Protein AF-A0A395GHM7-F1 (afdb_monomer_lite)

Radius of gyration: 41.58 Å; chains: 1; bounding box: 81×64×116 Å

Secondary structure (DSSP, 8-state):
------------------------------HHHHHHHHHHHHHHHHHHHHHHHHHHHHHHHHHHHHHHHHHHHHHHHHHHHHHHHHS--------------PPPPPPB-SSSS--HHHHHHHHHHHHHHTTTTS-SHHHHHHHHHHHB-HHHHHTT--

Sequence (158 aa):
ANPSPPITEEVLDPGHQVPQSSLPQVEKQSPVQDVVIFNNLETERDNLLDEQDRQSQEITTLTQERDDIARERDAFAVHATRQALTTPRSATVPEPRRAMKIPDLPLFSDGKNISFEDWVLAMCQKLQANADQFATPAVRKAYITSRCEGDARRHLTP

Organism: NCBI:txid1448316

Structure (mmCIF, N/CA/C/O backbone):
data_AF-A0A395GHM7-F1
#
_entry.id   AF-A0A395GHM7-F1
#
loop_
_atom_site.group_PDB
_atom_site.id
_atom_site.type_symbol
_atom_site.label_atom_id
_atom_site.label_alt_id
_atom_site.label_comp_id
_atom_site.label_asym_id
_atom_site.label_entity_id
_atom_site.label_seq_id
_atom_site.pdbx_PDB_ins_code
_atom_site.Cartn_x
_atom_site.Cartn_y
_atom_site.Cartn_z
_atom_site.occupancy
_atom_site.B_iso_or_equiv
_atom_site.auth_seq_id
_atom_site.auth_comp_id
_atom_site.auth_asym_id
_atom_site.auth_atom_id
_atom_site.pdbx_PDB_model_num
ATOM 1 N N . ALA A 1 1 ? -19.119 49.674 89.445 1.00 36.19 1 ALA A N 1
ATOM 2 C CA . ALA A 1 1 ? -20.149 48.770 89.994 1.00 36.19 1 ALA A CA 1
ATOM 3 C C . ALA A 1 1 ? -21.514 49.418 89.761 1.00 36.19 1 ALA A C 1
ATOM 5 O O . ALA A 1 1 ? -21.605 50.622 89.940 1.00 36.19 1 ALA A O 1
ATOM 6 N N . ASN A 1 2 ? -22.461 48.618 89.254 1.00 44.09 2 ASN A N 1
ATOM 7 C CA . ASN A 1 2 ? -23.785 48.891 88.638 1.00 44.09 2 ASN A CA 1
ATOM 8 C C . ASN A 1 2 ? -24.716 49.898 89.373 1.00 44.09 2 ASN A C 1
ATOM 10 O O . ASN A 1 2 ? -24.471 50.097 90.562 1.00 44.09 2 ASN A O 1
ATOM 14 N N . PRO A 1 3 ? -25.806 50.460 88.767 1.00 48.84 3 PRO A N 1
ATOM 15 C CA . PRO A 1 3 ? -26.772 49.756 87.892 1.00 48.84 3 PRO A CA 1
ATOM 16 C C . PRO A 1 3 ? -27.373 50.516 86.676 1.00 48.84 3 PRO A C 1
ATOM 18 O O . PRO A 1 3 ? -27.347 51.740 86.586 1.00 48.84 3 PRO A O 1
ATOM 21 N N . SER A 1 4 ? -27.955 49.742 85.752 1.00 47.94 4 SER A N 1
ATOM 22 C CA . SER A 1 4 ? -28.746 50.165 84.581 1.00 47.94 4 SER A CA 1
ATOM 23 C C . SER A 1 4 ? -30.044 50.920 84.921 1.00 47.94 4 SER A C 1
ATOM 25 O O . SER A 1 4 ? -30.636 50.656 85.969 1.00 47.94 4 SER A O 1
ATOM 27 N N . PRO A 1 5 ? -30.586 51.721 83.981 1.00 55.00 5 PRO A N 1
ATOM 28 C CA . PRO A 1 5 ? -32.011 52.032 83.899 1.00 55.00 5 PRO A CA 1
ATOM 29 C C . PRO A 1 5 ? -32.727 51.278 82.747 1.00 55.00 5 PRO A C 1
ATOM 31 O O . PRO A 1 5 ? -32.071 50.805 81.817 1.00 55.00 5 PRO A O 1
ATOM 34 N N . PRO A 1 6 ? -34.066 51.132 82.822 1.00 48.91 6 PRO A N 1
ATOM 35 C CA . PRO A 1 6 ? -34.867 50.236 81.986 1.00 48.91 6 PRO A CA 1
ATOM 36 C C . PRO A 1 6 ? -35.360 50.934 80.711 1.00 48.91 6 PRO A C 1
ATOM 38 O O . PRO A 1 6 ? -35.614 52.137 80.733 1.00 48.91 6 PRO A O 1
ATOM 41 N N . ILE A 1 7 ? -35.560 50.190 79.620 1.00 45.25 7 ILE A N 1
ATOM 42 C CA . ILE A 1 7 ? -36.285 50.695 78.444 1.00 45.25 7 ILE A CA 1
ATOM 43 C C . ILE A 1 7 ? -37.366 49.683 78.052 1.00 45.25 7 ILE A C 1
ATOM 45 O O . ILE A 1 7 ? -37.098 48.640 77.466 1.00 45.25 7 ILE A O 1
ATOM 49 N N . THR A 1 8 ? -38.554 50.003 78.560 1.00 47.66 8 THR A N 1
ATOM 50 C CA . THR A 1 8 ? -39.878 50.065 77.923 1.00 47.66 8 THR A CA 1
ATOM 51 C C . THR A 1 8 ? -40.185 49.135 76.747 1.00 47.66 8 THR A C 1
ATOM 53 O O . THR A 1 8 ? -39.563 49.208 75.692 1.00 47.66 8 THR A O 1
ATOM 56 N N . GLU A 1 9 ? -41.251 48.350 76.929 1.00 47.09 9 GLU A N 1
ATOM 57 C CA . GLU A 1 9 ? -42.036 47.734 75.861 1.00 47.09 9 GLU A CA 1
ATOM 58 C C . GLU A 1 9 ? -42.496 48.782 74.839 1.00 47.09 9 GLU A C 1
ATOM 60 O O . GLU A 1 9 ? -43.151 49.762 75.200 1.00 47.09 9 GLU A O 1
ATOM 65 N N . GLU A 1 10 ? -42.218 48.536 73.561 1.00 45.66 10 GLU A N 1
ATOM 66 C CA . GLU A 1 10 ? -42.914 49.185 72.456 1.00 45.66 10 GLU A CA 1
ATOM 67 C C . GLU A 1 10 ? -43.587 48.099 71.609 1.00 45.66 10 GLU A C 1
ATOM 69 O O . GLU A 1 10 ? -42.949 47.300 70.924 1.00 45.66 10 GLU A O 1
ATOM 74 N N . VAL A 1 11 ? -44.909 48.042 71.734 1.00 50.31 11 VAL A N 1
ATOM 75 C CA . VAL A 1 11 ? -45.811 47.287 70.869 1.00 50.31 11 VAL A CA 1
ATOM 76 C C . VAL A 1 11 ? -45.870 48.009 69.524 1.00 50.31 11 VAL A C 1
ATOM 78 O O . VAL A 1 11 ? -46.382 49.126 69.479 1.00 50.31 11 VAL A O 1
ATOM 81 N N . LEU A 1 12 ? -45.420 47.382 68.429 1.00 37.50 12 LEU A N 1
ATOM 82 C CA . LEU A 1 12 ? -45.777 47.843 67.083 1.00 37.50 12 LEU A CA 1
ATOM 83 C C . LEU A 1 12 ? -45.789 46.722 66.017 1.00 37.50 12 LEU A C 1
ATOM 85 O O . LEU A 1 12 ? -44.756 46.210 65.602 1.00 37.50 12 LEU A O 1
ATOM 89 N N . ASP A 1 13 ? -47.019 46.434 65.581 1.00 46.22 13 ASP A N 1
ATOM 90 C CA . ASP A 1 13 ? -47.499 45.987 64.260 1.00 46.22 13 ASP A CA 1
ATOM 91 C C . ASP A 1 13 ? -47.334 44.514 63.775 1.00 46.22 13 ASP A C 1
ATOM 93 O O . ASP A 1 13 ? -46.240 44.068 63.418 1.00 46.22 13 ASP A O 1
ATOM 97 N N . PRO A 1 14 ? -48.444 43.744 63.661 1.00 52.38 14 PRO A N 1
ATOM 98 C CA . PRO A 1 14 ? -48.473 42.427 63.032 1.00 52.38 14 PRO A CA 1
ATOM 99 C C . PRO A 1 14 ? -48.675 42.563 61.516 1.00 52.38 14 PRO A C 1
ATOM 101 O O . PRO A 1 14 ? -49.801 42.536 61.022 1.00 52.38 14 PRO A O 1
ATOM 104 N N . GLY A 1 15 ? -47.590 42.685 60.751 1.00 49.62 15 GLY A N 1
ATOM 105 C CA . GLY A 1 15 ? -47.752 43.006 59.331 1.00 49.62 15 GLY A CA 1
ATOM 106 C C . GLY A 1 15 ? -46.622 42.643 58.386 1.00 49.62 15 GLY A C 1
ATOM 107 O O . GLY A 1 15 ? -46.464 43.352 57.405 1.00 49.62 15 GLY A O 1
ATOM 108 N N . HIS A 1 16 ? -45.837 41.585 58.613 1.00 45.28 16 HIS A N 1
ATOM 109 C CA . HIS A 1 16 ? -44.919 41.059 57.587 1.00 45.28 16 HIS A CA 1
ATOM 110 C C . HIS A 1 16 ? -45.084 39.544 57.443 1.00 45.28 16 HIS A C 1
ATOM 112 O O . HIS A 1 16 ? -44.410 38.737 58.081 1.00 45.28 16 HIS A O 1
ATOM 118 N N . GLN A 1 17 ? -46.019 39.159 56.578 1.00 46.47 17 GLN A N 1
ATOM 119 C CA . GLN A 1 17 ? -46.116 37.803 56.065 1.00 46.47 17 GLN A CA 1
ATOM 120 C C . GLN A 1 17 ? -44.915 37.587 55.138 1.00 46.47 17 GLN A C 1
ATOM 122 O O . GLN A 1 17 ? -44.864 38.119 54.032 1.00 46.47 17 GLN A O 1
ATOM 127 N N . VAL A 1 18 ? -43.909 36.856 55.623 1.00 51.22 18 VAL A N 1
ATOM 128 C CA . VAL A 1 18 ? -42.802 36.377 54.790 1.00 51.22 18 VAL A CA 1
ATOM 129 C C . VAL A 1 18 ? -43.434 35.591 53.635 1.00 51.22 18 VAL A C 1
ATOM 131 O O . VAL A 1 18 ? -44.196 34.659 53.916 1.00 51.22 18 VAL A O 1
ATOM 134 N N . PRO A 1 19 ? -43.180 35.926 52.356 1.00 47.03 19 PRO A N 1
ATOM 135 C CA . PRO A 1 19 ? -43.641 35.077 51.276 1.00 47.03 19 PRO A CA 1
ATOM 136 C C . PRO A 1 19 ? -42.948 33.732 51.466 1.00 47.03 19 PRO A C 1
ATOM 138 O O . PRO A 1 19 ? -41.719 33.654 51.431 1.00 47.03 19 PRO A O 1
ATOM 141 N N . GLN A 1 20 ? -43.727 32.681 51.738 1.00 46.94 20 GLN A N 1
ATOM 142 C CA . GLN A 1 20 ? -43.213 31.322 51.702 1.00 46.94 20 GLN A CA 1
ATOM 143 C C . GLN A 1 20 ? -42.692 31.092 50.287 1.00 46.94 20 GLN A C 1
ATOM 145 O O . GLN A 1 20 ? -43.460 30.874 49.351 1.00 46.94 20 GLN A O 1
ATOM 150 N N . SER A 1 21 ? -41.373 31.212 50.133 1.00 50.62 21 SER A N 1
ATOM 151 C CA . SER A 1 21 ? -40.663 30.781 48.944 1.00 50.62 21 SER A CA 1
ATOM 152 C C . SER A 1 21 ? -41.001 29.308 48.776 1.00 50.62 21 SER A C 1
ATOM 154 O O . SER A 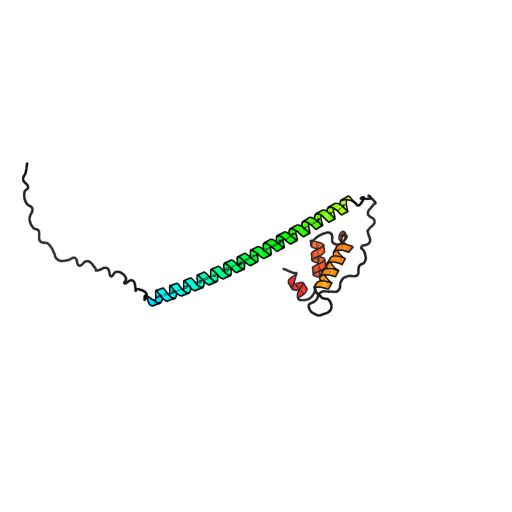1 21 ? -40.573 28.466 49.569 1.00 50.62 21 SER A O 1
ATOM 156 N N . SER A 1 22 ? -41.869 29.020 47.809 1.00 54.44 22 SER A N 1
ATOM 157 C CA . SER A 1 22 ? -42.141 27.660 47.380 1.00 54.44 22 SER A CA 1
ATOM 158 C C . SER A 1 22 ? -40.829 27.142 46.812 1.00 54.44 22 SER A C 1
ATOM 160 O O . SER A 1 22 ? -40.478 27.436 45.671 1.00 54.44 22 SER A O 1
ATOM 162 N N . LEU A 1 23 ? -40.062 26.448 47.655 1.00 52.66 23 LEU A N 1
ATOM 163 C CA . LEU A 1 23 ? -38.931 25.644 47.220 1.00 52.66 23 LEU A CA 1
ATOM 164 C C . LEU A 1 23 ? -39.422 24.801 46.037 1.00 52.66 23 LEU A C 1
ATOM 166 O O . LEU A 1 23 ? -40.487 24.184 46.168 1.00 52.66 23 LEU A O 1
ATOM 170 N N . PRO A 1 24 ? -38.709 24.779 44.896 1.00 50.88 24 PRO A N 1
ATOM 171 C CA . PRO A 1 24 ? -39.075 23.882 43.815 1.00 50.88 24 PRO A CA 1
ATOM 172 C C . PRO A 1 24 ? -39.127 22.480 44.414 1.00 50.88 24 PRO A C 1
ATOM 174 O O . PRO A 1 24 ? -38.144 22.008 44.993 1.00 50.88 24 PRO A O 1
ATOM 177 N N . GLN A 1 25 ? -40.301 21.847 44.357 1.00 49.72 25 GLN A N 1
ATOM 178 C CA . GLN A 1 25 ? -40.409 20.431 44.657 1.00 49.72 25 GLN A CA 1
ATOM 179 C C . GLN A 1 25 ? -39.453 19.747 43.688 1.00 49.72 25 GLN A C 1
ATOM 181 O O . GLN A 1 25 ? -39.706 19.714 42.487 1.00 49.72 25 GLN A O 1
ATOM 186 N N . VAL A 1 26 ? -38.321 19.268 44.207 1.00 54.84 26 VAL A N 1
ATOM 187 C CA . VAL A 1 26 ? -37.507 18.281 43.510 1.00 54.84 26 VAL A CA 1
ATOM 188 C C . VAL A 1 26 ? -38.454 17.114 43.299 1.00 54.84 26 VAL A C 1
ATOM 190 O O . VAL A 1 26 ? -38.788 16.401 44.248 1.00 54.84 26 VAL A O 1
ATOM 193 N N . GLU A 1 27 ? -38.981 17.018 42.083 1.00 58.69 27 GLU A N 1
ATOM 194 C CA . GLU A 1 27 ? -39.763 15.894 41.609 1.00 58.69 27 GLU A CA 1
ATOM 195 C C . GLU A 1 27 ? -38.862 14.677 41.793 1.00 58.69 27 GLU A C 1
ATOM 197 O O . GLU A 1 27 ? -37.896 14.478 41.060 1.00 58.69 27 GLU A O 1
ATOM 202 N N . LYS A 1 28 ? -39.070 13.954 42.898 1.00 58.34 28 LYS A N 1
ATOM 203 C CA . LYS A 1 28 ? -38.257 12.795 43.239 1.00 58.34 28 LYS A CA 1
ATOM 204 C C . LYS A 1 28 ? -38.518 11.771 42.148 1.00 58.34 28 LYS A C 1
ATOM 206 O O . LYS A 1 28 ? -39.591 11.166 42.134 1.00 58.34 28 LYS A O 1
ATOM 211 N N . GLN A 1 29 ? -37.560 11.624 41.236 1.00 58.88 29 GLN A N 1
ATOM 212 C CA . GLN A 1 29 ? -37.542 10.535 40.274 1.00 58.88 29 GLN A CA 1
ATOM 213 C C . GLN A 1 29 ? -37.837 9.236 41.020 1.00 58.88 29 GLN A C 1
ATOM 215 O O . GLN A 1 29 ? -37.335 8.991 42.121 1.00 58.88 29 GLN A O 1
ATOM 220 N N . SER A 1 30 ? -38.770 8.463 40.467 1.00 66.19 30 SER A N 1
ATOM 221 C CA . SER A 1 30 ? -39.205 7.220 41.090 1.00 66.19 30 SER A CA 1
ATOM 222 C C . SER A 1 30 ? -37.982 6.318 41.281 1.00 66.19 30 SER A C 1
ATOM 224 O O . SER A 1 30 ? -37.210 6.179 40.333 1.00 66.19 30 SER A O 1
ATOM 226 N N . PRO A 1 31 ? -37.807 5.650 42.435 1.00 67.31 31 PRO A N 1
ATOM 227 C CA . PRO A 1 31 ? -36.669 4.754 42.666 1.00 67.31 31 PRO A CA 1
ATOM 228 C C . PRO A 1 31 ? -36.568 3.627 41.624 1.00 67.31 31 PRO A C 1
ATOM 230 O O . PRO A 1 31 ? -35.506 3.050 41.427 1.00 67.31 31 PRO A O 1
ATOM 233 N N . VAL A 1 32 ? -37.659 3.332 40.911 1.00 68.62 32 VAL A N 1
ATOM 234 C CA . VAL A 1 32 ? -37.667 2.404 39.771 1.00 68.62 32 VAL A CA 1
ATOM 235 C C . VAL A 1 32 ? -36.952 2.995 38.547 1.00 68.62 32 VAL A C 1
ATOM 237 O O . VAL A 1 32 ? -36.286 2.275 37.810 1.00 68.62 32 VAL A O 1
ATOM 240 N N . GLN A 1 33 ? -37.072 4.302 38.325 1.00 73.06 33 GLN A N 1
ATOM 241 C CA . GLN A 1 33 ? -36.491 5.012 37.188 1.00 73.06 33 GLN A CA 1
ATOM 242 C C . GLN A 1 33 ? -34.969 5.142 37.326 1.00 73.06 33 GLN A C 1
ATOM 244 O O . GLN A 1 33 ? -34.258 4.922 36.349 1.00 73.06 33 GLN A O 1
ATOM 249 N N . ASP A 1 34 ? -34.469 5.370 38.544 1.00 75.56 34 ASP A N 1
ATOM 250 C CA . ASP A 1 34 ? -33.029 5.387 38.837 1.00 75.56 34 ASP A CA 1
ATOM 251 C C . ASP A 1 34 ? -32.369 4.022 38.591 1.00 75.56 34 ASP A C 1
ATOM 253 O O . ASP A 1 34 ? -31.283 3.952 38.019 1.00 75.56 34 ASP A O 1
ATOM 257 N N . VAL A 1 35 ? -33.044 2.924 38.950 1.00 79.25 35 VAL A N 1
ATOM 258 C CA . VAL A 1 35 ? -32.546 1.557 38.705 1.00 79.25 35 VAL A CA 1
ATOM 259 C C . VAL A 1 35 ? -32.468 1.249 37.208 1.00 79.25 35 VAL A C 1
ATOM 261 O O . VAL A 1 35 ? -31.502 0.644 36.751 1.00 79.25 35 VAL A O 1
ATOM 264 N N . VAL A 1 36 ? -33.458 1.683 36.423 1.00 82.94 36 VAL A N 1
ATOM 265 C CA . VAL A 1 36 ? -33.444 1.495 34.962 1.00 82.94 36 VAL A CA 1
ATOM 266 C C . VAL A 1 36 ? -32.307 2.288 34.317 1.00 82.94 36 VAL A C 1
ATOM 268 O O . VAL A 1 36 ? -31.607 1.757 33.458 1.00 82.94 36 VAL A O 1
ATOM 271 N N . ILE A 1 37 ? -32.089 3.533 34.748 1.00 86.94 37 ILE A N 1
ATOM 272 C CA . ILE A 1 37 ? -30.979 4.362 34.260 1.00 86.94 37 ILE A CA 1
ATOM 273 C C . ILE A 1 37 ? -29.637 3.713 34.613 1.00 86.94 37 ILE A C 1
ATOM 275 O O . ILE A 1 37 ? -28.771 3.610 33.749 1.00 86.94 37 ILE A O 1
ATOM 279 N N . PHE A 1 38 ? -29.483 3.227 35.845 1.00 87.75 38 PHE A N 1
ATOM 280 C CA . PHE A 1 38 ? -28.265 2.556 36.293 1.00 87.75 38 PHE A CA 1
ATOM 281 C C . PHE A 1 38 ? -27.944 1.314 35.447 1.00 87.75 38 PHE A C 1
ATOM 283 O O . PHE A 1 38 ? -26.838 1.206 34.924 1.00 87.75 38 PHE A O 1
ATOM 290 N N . ASN A 1 39 ? -28.925 0.437 35.216 1.00 88.06 39 ASN A N 1
ATOM 291 C CA . ASN A 1 39 ? -28.736 -0.772 34.404 1.00 88.06 39 ASN A CA 1
ATOM 292 C C . ASN A 1 39 ? -28.369 -0.453 32.944 1.00 88.06 39 ASN A C 1
ATOM 294 O O . ASN A 1 39 ? -27.543 -1.138 32.337 1.00 88.06 39 ASN A O 1
ATOM 298 N N . ASN A 1 40 ? -28.970 0.595 32.371 1.00 90.69 40 ASN A N 1
ATOM 299 C CA . ASN A 1 40 ? -28.645 1.035 31.015 1.00 90.69 40 ASN A CA 1
ATOM 300 C C . ASN A 1 40 ? -27.206 1.560 30.932 1.00 90.69 40 ASN A C 1
ATOM 302 O O . ASN A 1 40 ? -26.486 1.207 30.003 1.00 90.69 40 ASN A O 1
ATOM 306 N N . LEU A 1 41 ? -26.769 2.347 31.921 1.00 92.25 41 LEU A N 1
ATOM 307 C CA . LEU A 1 41 ? -25.401 2.866 31.987 1.00 92.25 41 LEU A CA 1
ATOM 308 C C . LEU A 1 41 ? -24.363 1.757 32.192 1.00 92.25 41 LEU A C 1
ATOM 310 O O . LEU A 1 41 ? -23.284 1.822 31.607 1.00 92.25 41 LEU A O 1
ATOM 314 N N . GLU A 1 42 ? -24.671 0.731 32.988 1.00 92.62 42 GLU A N 1
ATOM 315 C CA . GLU A 1 42 ? -23.797 -0.442 33.120 1.00 92.62 42 GLU A CA 1
ATOM 316 C C . GLU A 1 42 ? -23.673 -1.199 31.798 1.00 92.62 42 GLU A C 1
ATOM 318 O O . GLU A 1 42 ? -22.565 -1.534 31.389 1.00 92.62 42 GLU A O 1
ATOM 323 N N . THR A 1 43 ? -24.787 -1.378 31.086 1.00 94.06 43 THR A N 1
ATOM 324 C CA . THR A 1 43 ? -24.786 -2.019 29.765 1.00 94.06 43 THR A CA 1
ATOM 325 C C . THR A 1 43 ? -23.968 -1.212 28.752 1.00 94.06 43 THR A C 1
ATOM 327 O O . THR A 1 43 ? -23.186 -1.777 27.991 1.00 94.06 43 THR A O 1
ATOM 330 N N . GLU A 1 44 ? -24.111 0.117 28.735 1.00 94.44 44 GLU A N 1
ATOM 331 C CA . GLU A 1 44 ? -23.312 0.985 27.863 1.00 94.44 44 GLU A CA 1
ATOM 332 C C . GLU A 1 44 ? -21.823 0.941 28.209 1.00 94.44 44 GLU A C 1
ATOM 334 O O . GLU A 1 44 ? -20.996 0.863 27.302 1.00 94.44 44 GLU A O 1
ATOM 339 N N . ARG A 1 45 ? -21.467 0.949 29.498 1.00 94.88 45 ARG A N 1
ATOM 340 C CA . ARG A 1 45 ? -20.076 0.800 29.942 1.00 94.88 45 ARG A CA 1
ATOM 341 C C . ARG A 1 45 ? -19.484 -0.511 29.436 1.00 94.88 45 ARG A C 1
ATOM 343 O O . ARG A 1 45 ? -18.374 -0.497 28.915 1.00 94.88 45 ARG A O 1
ATOM 350 N N . ASP A 1 46 ? -20.207 -1.613 29.585 1.00 95.81 46 ASP A N 1
ATOM 351 C CA . ASP A 1 46 ? -19.714 -2.931 29.192 1.00 95.81 46 ASP A CA 1
ATOM 352 C C . ASP A 1 46 ? -19.532 -3.011 27.665 1.00 95.81 46 ASP A C 1
ATOM 354 O O . ASP A 1 46 ? -18.473 -3.418 27.194 1.00 95.81 46 ASP A O 1
ATOM 358 N N . ASN A 1 47 ? -20.475 -2.467 26.888 1.00 96.00 47 ASN A N 1
ATOM 359 C CA . ASN A 1 47 ? -20.331 -2.350 25.432 1.00 96.00 47 ASN A CA 1
ATOM 360 C C . ASN A 1 47 ? -19.124 -1.488 25.017 1.00 96.00 47 ASN A C 1
ATOM 362 O O . ASN A 1 47 ? -18.450 -1.788 24.031 1.00 96.00 47 ASN A O 1
ATOM 366 N N . LEU A 1 48 ? -18.856 -0.393 25.738 1.00 96.50 48 LEU A N 1
ATOM 367 C CA . LEU A 1 48 ? -17.710 0.478 25.464 1.00 96.50 48 LEU A CA 1
ATOM 368 C C . LEU A 1 48 ? -16.378 -0.204 25.789 1.00 96.50 48 LEU A C 1
ATOM 370 O O . LEU A 1 48 ? -15.404 0.019 25.072 1.00 96.50 48 LEU A O 1
ATOM 374 N N . LEU A 1 49 ? -16.331 -1.028 26.838 1.00 96.38 49 LEU A N 1
ATOM 375 C CA . LEU A 1 49 ? -15.149 -1.820 27.181 1.00 96.38 49 LEU A CA 1
ATOM 376 C C . LEU A 1 49 ? -14.854 -2.863 26.099 1.00 96.38 49 LEU A C 1
ATOM 378 O O . LEU A 1 49 ? -13.720 -2.935 25.629 1.00 96.38 49 LEU A O 1
ATOM 382 N N . ASP A 1 50 ? -15.874 -3.587 25.636 1.00 96.94 50 ASP A N 1
ATOM 383 C CA . ASP A 1 50 ? -15.722 -4.575 24.562 1.00 96.94 50 ASP A CA 1
ATOM 384 C C . ASP A 1 50 ? -15.211 -3.930 23.261 1.00 96.94 50 ASP A C 1
ATOM 386 O O . ASP A 1 50 ? -14.327 -4.461 22.582 1.00 96.94 50 ASP A O 1
ATOM 390 N N . GLU A 1 51 ? -15.728 -2.748 22.916 1.00 97.25 51 GLU A N 1
ATOM 391 C CA . GLU A 1 51 ? -15.273 -2.001 21.743 1.00 97.25 51 GLU A CA 1
ATOM 392 C C . GLU A 1 51 ? -13.842 -1.470 21.914 1.00 97.25 51 GLU A C 1
ATOM 394 O O . GLU A 1 51 ? -13.047 -1.529 20.973 1.00 97.25 51 GLU A O 1
ATOM 399 N N . GLN A 1 52 ? -13.476 -0.996 23.109 1.00 96.88 52 GLN A N 1
ATOM 400 C CA . GLN A 1 52 ? -12.108 -0.575 23.411 1.00 96.88 52 GLN A CA 1
ATOM 401 C C . GLN A 1 52 ? -11.120 -1.744 23.281 1.00 96.88 52 GLN A C 1
ATOM 403 O O . GLN A 1 52 ? -10.025 -1.569 22.732 1.00 96.88 52 GLN A O 1
ATOM 408 N N . ASP A 1 53 ? -11.496 -2.932 23.749 1.00 97.69 53 ASP A N 1
ATOM 409 C CA . ASP A 1 53 ? -10.671 -4.134 23.645 1.00 97.69 53 ASP A CA 1
ATOM 410 C C . ASP A 1 53 ? -10.509 -4.564 22.184 1.00 97.69 53 ASP A C 1
ATOM 412 O O . ASP A 1 53 ? -9.389 -4.827 21.730 1.00 97.69 53 ASP A O 1
ATOM 416 N N . ARG A 1 54 ? -11.595 -4.524 21.402 1.00 97.38 54 ARG A N 1
ATOM 417 C CA . ARG A 1 54 ? -11.564 -4.792 19.957 1.00 97.38 54 ARG A CA 1
ATOM 418 C C . ARG A 1 54 ? -10.625 -3.832 19.225 1.00 97.38 54 ARG A C 1
ATOM 420 O O . ARG A 1 54 ? -9.782 -4.270 18.440 1.00 97.38 54 ARG A O 1
ATOM 427 N N . GLN A 1 55 ? -10.741 -2.532 19.495 1.00 96.81 55 GLN A N 1
ATOM 428 C CA . GLN A 1 55 ? -9.878 -1.512 18.894 1.00 96.81 55 GLN A CA 1
ATOM 429 C C . GLN A 1 55 ? -8.414 -1.692 19.305 1.00 96.81 55 GLN A C 1
ATOM 431 O O . GLN A 1 55 ? -7.513 -1.565 18.477 1.00 96.81 55 GLN A O 1
ATOM 436 N N . SER A 1 56 ? -8.159 -2.033 20.569 1.00 97.38 56 SER A N 1
ATOM 437 C CA . SER A 1 56 ? -6.804 -2.280 21.076 1.00 97.38 56 SER A CA 1
ATOM 438 C C . SER A 1 56 ? -6.155 -3.491 20.406 1.00 97.38 56 SER A C 1
ATOM 440 O O . SER A 1 56 ? -4.963 -3.467 20.082 1.00 97.38 56 SER A O 1
ATOM 442 N N . GLN A 1 57 ? -6.938 -4.538 20.148 1.00 97.31 57 GLN A N 1
ATOM 443 C CA . GLN A 1 57 ? -6.475 -5.705 19.411 1.00 97.31 57 GLN A CA 1
ATOM 444 C C . GLN A 1 57 ? -6.144 -5.355 17.954 1.00 97.31 57 GLN A C 1
ATOM 446 O O . GLN A 1 57 ? -5.071 -5.712 17.471 1.00 97.31 57 GLN A O 1
ATOM 451 N N . GLU A 1 58 ? -7.007 -4.588 17.285 1.00 97.31 58 GLU A N 1
ATOM 452 C CA . GLU A 1 58 ? -6.791 -4.134 15.906 1.00 97.31 58 GLU A CA 1
ATOM 453 C C . GLU A 1 58 ? -5.529 -3.263 15.777 1.00 97.31 58 GLU A C 1
ATOM 455 O O . GLU A 1 58 ? -4.704 -3.487 14.890 1.00 97.31 58 GLU A O 1
ATOM 460 N N . ILE A 1 59 ? -5.317 -2.328 16.712 1.00 97.25 59 ILE A N 1
ATOM 461 C CA . ILE A 1 59 ? -4.095 -1.511 16.774 1.00 97.25 59 ILE A CA 1
ATOM 462 C C . ILE A 1 59 ? -2.862 -2.401 16.924 1.00 97.25 59 ILE A C 1
ATOM 464 O O . ILE A 1 59 ? -1.871 -2.196 16.225 1.00 97.25 59 ILE A O 1
ATOM 468 N N . THR A 1 60 ? -2.923 -3.403 17.800 1.00 97.50 60 THR A N 1
ATOM 469 C CA . THR A 1 60 ? -1.800 -4.316 18.038 1.00 97.50 60 THR A CA 1
ATOM 470 C C . THR A 1 60 ? -1.435 -5.079 16.765 1.00 97.50 60 THR A C 1
ATOM 472 O O . THR A 1 60 ? -0.260 -5.140 16.399 1.00 97.50 60 THR A O 1
ATOM 475 N N . THR A 1 61 ? -2.433 -5.600 16.047 1.00 96.81 61 THR A N 1
ATOM 476 C CA . THR A 1 61 ? -2.224 -6.293 14.770 1.00 96.81 61 THR A CA 1
ATOM 477 C C . THR A 1 61 ? -1.619 -5.366 13.718 1.00 96.81 61 THR A C 1
ATOM 479 O O . THR A 1 61 ? -0.599 -5.704 13.120 1.00 96.81 61 THR A O 1
ATOM 482 N N . LEU A 1 62 ? -2.178 -4.168 13.531 1.00 94.94 62 LEU A N 1
ATOM 483 C CA . LEU A 1 62 ? -1.675 -3.212 12.540 1.00 94.94 62 LEU A CA 1
ATOM 484 C C . LEU A 1 62 ? -0.253 -2.731 12.854 1.00 94.94 62 LEU A C 1
ATOM 486 O O . LEU A 1 62 ? 0.550 -2.524 11.942 1.00 94.94 62 LEU A O 1
ATOM 490 N N . THR A 1 63 ? 0.082 -2.552 14.134 1.00 96.31 63 THR A N 1
ATOM 491 C CA . THR A 1 63 ? 1.449 -2.233 14.558 1.00 96.31 63 THR A CA 1
ATOM 492 C C . THR A 1 63 ? 2.411 -3.355 14.186 1.00 96.31 63 THR A C 1
ATOM 494 O O . THR A 1 63 ? 3.475 -3.080 13.635 1.00 96.31 63 THR A O 1
ATOM 497 N N . GLN A 1 64 ? 2.022 -4.609 14.412 1.00 94.38 64 GLN A N 1
ATOM 498 C CA . GLN A 1 64 ? 2.855 -5.752 14.061 1.00 94.38 64 GLN A CA 1
ATOM 499 C C . GLN A 1 64 ? 3.080 -5.857 12.545 1.00 94.38 64 GLN A C 1
ATOM 501 O O . GLN A 1 64 ? 4.221 -5.986 12.102 1.00 94.38 64 GLN A O 1
ATOM 506 N N . GLU A 1 65 ? 2.026 -5.707 11.739 1.00 93.75 65 GLU A N 1
ATOM 507 C CA . GLU A 1 65 ? 2.140 -5.713 10.274 1.00 93.75 65 GLU A CA 1
ATOM 508 C C . GLU A 1 65 ? 3.049 -4.588 9.759 1.00 93.75 65 GLU A C 1
ATOM 510 O O . GLU A 1 65 ? 3.884 -4.794 8.876 1.00 93.75 65 GLU A O 1
ATOM 515 N N . ARG A 1 66 ? 2.931 -3.386 10.337 1.00 88.75 66 ARG A N 1
ATOM 516 C CA . ARG A 1 66 ? 3.802 -2.247 10.015 1.00 88.75 66 ARG A CA 1
ATOM 517 C C . ARG A 1 66 ? 5.273 -2.553 10.279 1.00 88.75 66 ARG A C 1
ATOM 519 O O . ARG A 1 66 ? 6.117 -2.183 9.459 1.00 88.75 66 ARG A O 1
ATOM 526 N N . ASP A 1 67 ? 5.574 -3.194 11.401 1.00 92.94 67 ASP A N 1
ATOM 527 C CA . ASP A 1 67 ? 6.941 -3.541 11.787 1.00 92.94 67 ASP A CA 1
ATOM 528 C C . ASP A 1 67 ? 7.527 -4.630 10.881 1.00 92.94 67 ASP A C 1
ATOM 530 O O . ASP A 1 67 ? 8.698 -4.557 10.495 1.00 92.94 67 ASP A O 1
ATOM 534 N N . ASP A 1 68 ? 6.711 -5.603 10.478 1.00 88.88 68 ASP A N 1
ATOM 535 C CA . ASP A 1 68 ? 7.115 -6.650 9.542 1.00 88.88 68 ASP A CA 1
ATOM 536 C C . ASP A 1 68 ? 7.424 -6.067 8.154 1.00 88.88 68 ASP A C 1
ATOM 538 O O . ASP A 1 68 ? 8.509 -6.302 7.613 1.00 88.88 68 ASP A O 1
ATOM 542 N N . ILE A 1 69 ? 6.555 -5.194 7.633 1.00 89.94 69 ILE A N 1
ATOM 543 C CA . ILE A 1 69 ? 6.789 -4.477 6.368 1.00 89.94 69 ILE A CA 1
ATOM 544 C C . ILE A 1 69 ? 8.054 -3.610 6.447 1.00 89.94 69 ILE A C 1
ATOM 546 O O . ILE A 1 69 ? 8.839 -3.551 5.494 1.00 89.94 69 ILE A O 1
ATOM 550 N N . ALA A 1 70 ? 8.281 -2.923 7.571 1.00 88.62 70 ALA A N 1
ATOM 551 C CA . ALA A 1 70 ? 9.484 -2.117 7.762 1.00 88.62 70 ALA A CA 1
ATOM 552 C C . ALA A 1 70 ? 10.751 -2.985 7.708 1.00 88.62 70 ALA A C 1
ATOM 554 O O . ALA A 1 70 ? 11.719 -2.620 7.035 1.00 88.62 70 ALA A O 1
ATOM 555 N N . ARG A 1 71 ? 10.720 -4.163 8.342 1.00 87.81 71 ARG A N 1
ATOM 556 C CA . ARG A 1 71 ? 11.829 -5.123 8.330 1.00 87.81 71 ARG A CA 1
ATOM 557 C C . ARG A 1 71 ? 12.120 -5.643 6.923 1.00 87.81 71 ARG A C 1
ATOM 559 O O . ARG A 1 71 ? 13.283 -5.698 6.523 1.00 87.81 71 ARG A O 1
ATOM 566 N N . GLU A 1 72 ? 11.087 -5.984 6.159 1.00 86.06 72 GLU A N 1
ATOM 567 C CA . GLU A 1 72 ? 11.232 -6.433 4.770 1.00 86.06 72 GLU A CA 1
ATOM 568 C C . GLU A 1 72 ? 11.822 -5.343 3.871 1.00 86.06 72 GLU A C 1
ATOM 570 O O . GLU A 1 72 ? 12.753 -5.599 3.099 1.00 86.06 72 GLU A O 1
ATOM 575 N N . ARG A 1 73 ? 11.333 -4.104 4.005 1.00 77.56 73 ARG A N 1
ATOM 576 C CA . ARG A 1 73 ? 11.854 -2.945 3.269 1.00 77.56 73 ARG A CA 1
ATOM 577 C C . ARG A 1 73 ? 13.336 -2.724 3.557 1.00 77.56 73 ARG A C 1
ATOM 579 O O . ARG A 1 73 ? 14.115 -2.497 2.630 1.00 77.56 73 ARG A O 1
ATOM 586 N N . ASP A 1 74 ? 13.725 -2.781 4.825 1.00 82.31 74 ASP A N 1
ATOM 587 C CA . ASP A 1 74 ? 15.105 -2.543 5.235 1.00 82.31 74 ASP A CA 1
ATOM 588 C C . ASP A 1 74 ? 16.025 -3.675 4.742 1.00 82.31 74 ASP A C 1
ATOM 590 O O . ASP A 1 74 ? 17.105 -3.407 4.208 1.00 82.31 74 ASP A O 1
ATOM 594 N N . ALA A 1 75 ? 15.569 -4.932 4.797 1.00 76.75 75 ALA A N 1
ATOM 595 C CA . ALA A 1 75 ? 16.283 -6.064 4.210 1.00 76.75 75 ALA A CA 1
ATOM 596 C C . ALA A 1 75 ? 16.477 -5.887 2.694 1.00 76.75 75 ALA A C 1
ATOM 598 O O . ALA A 1 75 ? 17.590 -6.044 2.181 1.00 76.75 75 ALA A O 1
ATOM 599 N N . PHE A 1 76 ? 15.425 -5.489 1.973 1.00 82.88 76 PHE A N 1
ATOM 600 C CA . PHE A 1 76 ? 15.501 -5.218 0.539 1.00 82.88 76 PHE A CA 1
ATOM 601 C C . PHE A 1 76 ? 16.498 -4.093 0.217 1.00 82.88 76 PHE A C 1
ATOM 603 O O . PHE A 1 76 ? 17.314 -4.232 -0.697 1.00 82.88 76 PHE A O 1
ATOM 610 N N . ALA A 1 77 ? 16.493 -3.004 0.992 1.00 76.88 77 ALA A N 1
ATOM 611 C CA . ALA A 1 77 ? 17.426 -1.891 0.822 1.00 76.88 77 ALA A CA 1
ATOM 612 C C . ALA A 1 77 ? 18.892 -2.317 1.023 1.00 76.88 77 ALA A C 1
ATOM 614 O O . ALA A 1 77 ? 19.771 -1.919 0.247 1.00 76.88 77 ALA A O 1
ATOM 615 N N . VAL A 1 78 ? 19.164 -3.171 2.016 1.00 79.50 78 VAL A N 1
ATOM 616 C CA . VAL A 1 78 ? 20.500 -3.747 2.246 1.00 79.50 78 VAL A CA 1
ATOM 617 C C . VAL A 1 78 ? 20.924 -4.627 1.069 1.00 79.50 78 VAL A C 1
ATOM 619 O O . VAL A 1 78 ? 22.044 -4.487 0.570 1.00 79.50 78 VAL A O 1
ATOM 622 N N . HIS A 1 79 ? 20.036 -5.495 0.577 1.00 72.94 79 HIS A N 1
ATOM 623 C CA . HIS A 1 79 ? 20.318 -6.339 -0.585 1.00 72.94 79 HIS A CA 1
ATOM 624 C C . HIS A 1 79 ? 20.592 -5.517 -1.852 1.00 72.94 79 HIS A C 1
ATOM 626 O O . HIS A 1 79 ? 21.576 -5.786 -2.545 1.00 72.94 79 HIS A O 1
ATOM 632 N N . ALA A 1 80 ? 19.791 -4.483 -2.120 1.00 73.31 80 ALA A N 1
ATOM 633 C CA . ALA A 1 80 ? 19.978 -3.586 -3.258 1.00 73.31 80 ALA A CA 1
ATOM 634 C C . ALA A 1 80 ? 21.315 -2.829 -3.181 1.00 73.31 80 ALA A C 1
ATOM 636 O O . ALA A 1 80 ? 22.058 -2.765 -4.162 1.00 73.31 80 ALA A O 1
ATOM 637 N N . THR A 1 81 ? 21.667 -2.318 -1.998 1.00 71.12 81 THR A N 1
ATOM 638 C CA . THR A 1 81 ? 22.942 -1.619 -1.768 1.00 71.12 81 THR A CA 1
ATOM 639 C C . THR A 1 81 ? 24.132 -2.554 -1.977 1.00 71.12 81 THR A C 1
ATOM 641 O O . THR A 1 81 ? 25.111 -2.189 -2.630 1.00 71.12 81 THR A O 1
ATOM 644 N N . ARG A 1 82 ? 24.045 -3.791 -1.475 1.00 69.62 82 ARG A N 1
ATOM 645 C CA . ARG A 1 82 ? 25.105 -4.792 -1.635 1.00 69.62 82 ARG A CA 1
ATOM 646 C C . ARG A 1 82 ? 25.331 -5.160 -3.098 1.00 69.62 82 ARG A C 1
ATOM 648 O O . ARG A 1 82 ? 26.480 -5.268 -3.508 1.00 69.62 82 ARG A O 1
ATOM 655 N N . GLN A 1 83 ? 24.261 -5.316 -3.878 1.00 63.94 83 GLN A N 1
ATOM 656 C CA . GLN A 1 83 ? 24.365 -5.578 -5.316 1.00 63.94 83 GLN A CA 1
ATOM 657 C C . GLN A 1 83 ? 24.976 -4.391 -6.072 1.00 63.94 83 GLN A C 1
ATOM 659 O O . GLN A 1 83 ? 25.833 -4.592 -6.927 1.00 63.94 83 GLN A O 1
ATOM 664 N N . ALA A 1 84 ? 24.607 -3.155 -5.720 1.00 65.38 84 ALA A N 1
ATOM 665 C CA . ALA A 1 84 ? 25.173 -1.959 -6.344 1.00 65.38 84 ALA A CA 1
ATOM 666 C C . ALA A 1 84 ? 26.694 -1.827 -6.121 1.00 65.38 84 ALA A C 1
ATOM 668 O O . ALA A 1 84 ? 27.403 -1.366 -7.014 1.00 65.38 84 ALA A O 1
ATOM 669 N N . LEU A 1 85 ? 27.198 -2.259 -4.959 1.00 66.19 85 LEU A N 1
ATOM 670 C CA . LEU A 1 85 ? 28.623 -2.223 -4.607 1.00 66.19 85 LEU A CA 1
ATOM 671 C C . LEU A 1 85 ? 29.456 -3.321 -5.292 1.00 66.19 85 LEU A C 1
ATOM 673 O O . LEU A 1 85 ? 30.663 -3.146 -5.452 1.00 66.19 85 LEU A O 1
ATOM 677 N N . THR A 1 86 ? 28.851 -4.447 -5.685 1.00 58.91 86 THR A N 1
ATOM 678 C CA . THR A 1 86 ? 29.568 -5.576 -6.308 1.00 58.91 86 THR A CA 1
ATOM 679 C C . THR A 1 86 ? 29.594 -5.526 -7.837 1.00 58.91 86 THR A C 1
ATOM 681 O O . THR A 1 86 ? 30.388 -6.237 -8.451 1.00 58.91 86 THR A O 1
ATOM 684 N N . THR A 1 87 ? 28.792 -4.667 -8.473 1.00 47.75 87 THR A N 1
ATOM 685 C CA . THR A 1 87 ? 28.897 -4.370 -9.911 1.00 47.75 87 THR A CA 1
ATOM 686 C C . THR A 1 87 ? 29.946 -3.286 -10.190 1.00 47.75 87 THR A C 1
ATOM 688 O O . THR A 1 87 ? 29.751 -2.139 -9.781 1.00 47.75 87 THR A O 1
ATOM 691 N N . PRO A 1 88 ? 31.033 -3.567 -10.937 1.00 47.06 88 PRO A N 1
ATOM 692 C 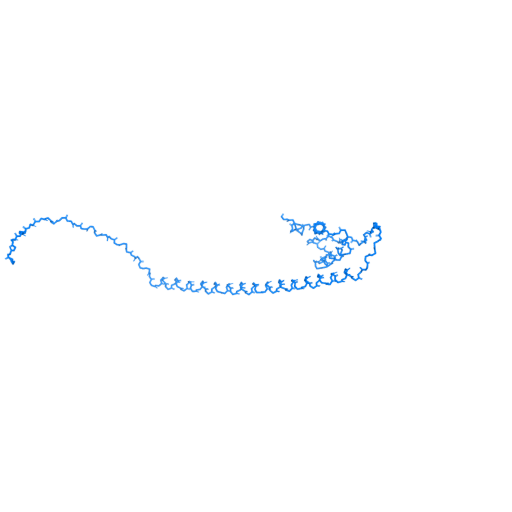CA . PRO A 1 88 ? 31.947 -2.521 -11.376 1.00 47.06 88 PRO A CA 1
ATOM 693 C C . PRO A 1 88 ? 31.228 -1.583 -12.354 1.00 47.06 88 PRO A C 1
ATOM 695 O O . PRO A 1 88 ? 30.764 -1.990 -13.421 1.00 47.06 88 PRO A O 1
ATOM 698 N N . ARG A 1 89 ? 31.143 -0.298 -11.995 1.00 52.66 89 ARG A N 1
ATOM 699 C CA . ARG A 1 89 ? 30.630 0.771 -12.859 1.00 52.66 89 ARG A CA 1
ATOM 700 C C . ARG A 1 89 ? 31.646 1.049 -13.966 1.00 52.66 89 ARG A C 1
ATOM 702 O O . ARG A 1 89 ? 32.496 1.925 -13.837 1.00 52.66 89 ARG A O 1
ATOM 709 N N . SER A 1 90 ? 31.564 0.287 -15.054 1.00 46.12 90 SER A N 1
ATOM 710 C CA . SER A 1 90 ? 32.289 0.593 -16.287 1.00 46.12 90 SER A CA 1
ATOM 711 C C . SER A 1 90 ? 31.717 1.881 -16.881 1.00 46.12 90 SER A C 1
ATOM 713 O O . SER A 1 90 ? 30.591 1.905 -17.381 1.00 46.12 90 SER A O 1
ATOM 715 N N . ALA A 1 91 ? 32.473 2.974 -16.764 1.00 53.41 91 ALA A N 1
ATOM 716 C CA . ALA A 1 91 ? 32.175 4.253 -17.392 1.00 53.41 91 ALA A CA 1
ATOM 717 C C . ALA A 1 91 ? 32.360 4.120 -18.909 1.00 53.41 91 ALA A C 1
ATOM 719 O O . ALA A 1 91 ? 33.403 4.450 -19.463 1.00 53.41 91 ALA A O 1
ATOM 720 N N . THR A 1 92 ? 31.341 3.596 -19.576 1.00 49.25 92 THR A N 1
ATOM 721 C CA . THR A 1 92 ? 31.214 3.646 -21.029 1.00 49.25 92 THR A CA 1
ATOM 722 C C . THR A 1 92 ? 30.074 4.597 -21.364 1.00 49.25 92 THR A C 1
ATOM 724 O O . THR A 1 92 ? 29.049 4.624 -20.682 1.00 49.25 92 THR A O 1
ATOM 727 N N . VAL A 1 93 ? 30.331 5.457 -22.351 1.00 51.84 93 VAL A N 1
ATOM 728 C CA . VAL A 1 93 ? 29.411 6.456 -22.911 1.00 51.84 93 VAL A CA 1
ATOM 729 C C . VAL A 1 93 ? 28.003 5.855 -23.027 1.00 51.84 93 VAL A C 1
ATOM 731 O O . VAL A 1 93 ? 27.893 4.730 -23.517 1.00 51.84 93 VAL A O 1
ATOM 734 N N . PRO A 1 94 ? 26.933 6.542 -22.576 1.00 47.53 94 PRO A N 1
ATOM 735 C CA . PRO A 1 94 ? 25.591 5.986 -22.639 1.00 47.53 94 PRO A CA 1
ATOM 736 C C . PRO A 1 94 ? 25.151 5.896 -24.103 1.00 47.53 94 PRO A C 1
ATOM 738 O O . PRO A 1 94 ? 24.618 6.842 -24.675 1.00 47.53 94 PRO A O 1
ATOM 741 N N . GLU A 1 95 ? 25.372 4.732 -24.707 1.00 51.16 95 GLU A N 1
ATOM 742 C CA . GLU A 1 95 ? 24.552 4.250 -25.813 1.00 51.16 95 GLU A CA 1
ATOM 743 C C . GLU A 1 95 ? 23.079 4.368 -25.386 1.00 51.16 95 GLU A C 1
ATOM 745 O O . GLU A 1 95 ? 22.764 4.068 -24.224 1.00 51.16 95 GLU A O 1
ATOM 750 N N . PRO A 1 96 ? 22.161 4.799 -26.269 1.00 47.41 96 PRO A N 1
ATOM 751 C CA . PRO A 1 96 ? 20.739 4.773 -25.974 1.00 47.41 96 PRO A CA 1
ATOM 752 C C . PRO A 1 96 ? 20.348 3.313 -25.755 1.00 47.41 96 PRO A C 1
ATOM 754 O O . PRO A 1 96 ? 20.101 2.569 -26.706 1.00 47.41 96 PRO A O 1
ATOM 757 N N . ARG A 1 97 ? 20.348 2.884 -24.486 1.00 53.25 97 ARG A N 1
ATOM 758 C CA . ARG A 1 97 ? 19.950 1.543 -24.074 1.00 53.25 97 ARG A CA 1
ATOM 759 C C . ARG A 1 97 ? 18.523 1.364 -24.553 1.00 53.25 97 ARG A C 1
ATOM 761 O O . ARG A 1 97 ? 17.588 1.918 -23.982 1.00 53.25 97 ARG A O 1
ATOM 768 N N . ARG A 1 98 ? 18.374 0.662 -25.678 1.00 52.53 98 ARG A N 1
ATOM 769 C CA . ARG A 1 98 ? 17.077 0.312 -26.242 1.00 52.53 98 ARG A CA 1
ATOM 770 C C . ARG A 1 98 ? 16.334 -0.419 -25.135 1.00 52.53 98 ARG A C 1
ATOM 772 O O . ARG A 1 98 ? 16.754 -1.509 -24.752 1.00 52.53 98 ARG A O 1
ATOM 779 N N . ALA A 1 99 ? 15.293 0.218 -24.599 1.00 57.62 99 ALA A N 1
ATOM 780 C CA . ALA A 1 99 ? 14.410 -0.381 -23.612 1.00 57.62 99 ALA A CA 1
ATOM 781 C C . ALA A 1 99 ? 14.057 -1.796 -24.082 1.00 57.62 99 ALA A C 1
ATOM 783 O O . ALA A 1 99 ? 13.739 -1.993 -25.264 1.00 57.62 99 ALA A O 1
ATOM 784 N N . MET A 1 100 ? 14.177 -2.782 -23.188 1.00 52.72 100 MET A N 1
ATOM 785 C CA . MET A 1 100 ? 13.690 -4.126 -23.472 1.00 52.72 100 MET A CA 1
ATOM 786 C C . MET A 1 100 ? 12.233 -3.978 -23.911 1.00 52.72 100 MET A C 1
ATOM 788 O O . MET A 1 100 ? 11.385 -3.552 -23.131 1.00 52.72 100 MET A O 1
ATOM 792 N N . LYS A 1 101 ? 11.946 -4.292 -25.180 1.00 59.75 101 LYS A N 1
ATOM 793 C CA . LYS A 1 101 ? 10.595 -4.269 -25.756 1.00 59.75 101 LYS A CA 1
ATOM 794 C C . LYS A 1 101 ? 9.782 -5.433 -25.185 1.00 59.75 101 LYS A C 1
ATOM 796 O O . LYS A 1 101 ? 9.385 -6.341 -25.906 1.00 59.75 101 LYS A O 1
ATOM 801 N N . ILE A 1 102 ? 9.568 -5.429 -23.872 1.00 66.19 102 ILE A N 1
ATOM 802 C CA . ILE A 1 102 ? 8.529 -6.237 -23.250 1.00 66.19 102 ILE A CA 1
ATOM 803 C C . ILE A 1 102 ? 7.213 -5.691 -23.801 1.00 66.19 102 ILE A C 1
ATOM 805 O O . ILE A 1 102 ? 7.033 -4.469 -23.767 1.00 66.19 102 ILE A O 1
ATOM 809 N N . PRO A 1 103 ? 6.318 -6.543 -24.321 1.00 72.19 103 PRO A N 1
ATOM 810 C CA . PRO A 1 103 ? 4.989 -6.126 -24.746 1.00 72.19 103 PRO A CA 1
ATOM 811 C C . PRO A 1 103 ? 4.268 -5.348 -23.640 1.00 72.19 103 PRO A C 1
ATOM 813 O O . PRO A 1 103 ? 4.544 -5.516 -22.448 1.00 72.19 103 PRO A O 1
ATOM 816 N N . ASP A 1 104 ? 3.383 -4.431 -24.012 1.00 75.81 104 ASP A N 1
ATOM 817 C CA . ASP A 1 104 ? 2.553 -3.761 -23.015 1.00 75.81 104 ASP A CA 1
ATOM 818 C C . ASP A 1 104 ? 1.555 -4.752 -22.420 1.00 75.81 104 ASP A C 1
ATOM 820 O O . ASP A 1 104 ? 1.037 -5.631 -23.109 1.00 75.81 104 ASP A O 1
ATOM 824 N N . LEU A 1 105 ? 1.338 -4.631 -21.109 1.00 78.75 105 LEU A N 1
ATOM 825 C CA . LEU A 1 105 ? 0.393 -5.477 -20.385 1.00 78.75 105 LEU A CA 1
ATOM 826 C C . LEU A 1 105 ? -1.011 -5.335 -20.971 1.00 78.75 105 LEU A C 1
ATOM 828 O O . LEU A 1 105 ? -1.311 -4.264 -21.482 1.00 78.75 105 LEU A O 1
ATOM 832 N N . PRO A 1 106 ? -1.912 -6.318 -20.823 1.00 78.56 106 PRO A N 1
ATOM 833 C CA . PRO A 1 106 ? -3.339 -6.129 -21.087 1.00 78.56 106 PRO A CA 1
ATOM 834 C C . PRO A 1 106 ? -3.961 -5.064 -20.164 1.00 78.56 106 PRO A C 1
ATOM 836 O O . PRO A 1 106 ? -3.387 -4.691 -19.136 1.00 78.56 106 PRO A O 1
ATOM 839 N N . LEU A 1 107 ? -5.094 -4.495 -20.589 1.00 83.25 107 LEU A N 1
ATOM 840 C CA . LEU A 1 107 ? -5.818 -3.476 -19.821 1.00 83.25 107 LEU A CA 1
ATOM 841 C C . LEU A 1 107 ? -6.506 -4.142 -18.632 1.00 83.25 107 LEU A C 1
ATOM 843 O O . LEU A 1 107 ? -7.115 -5.199 -18.790 1.00 83.25 107 LEU A O 1
ATOM 847 N N . PHE A 1 108 ? -6.425 -3.515 -17.463 1.00 82.62 108 PHE A N 1
ATOM 848 C CA . PHE A 1 108 ? -7.210 -3.924 -16.308 1.00 82.62 108 PHE A CA 1
ATOM 849 C C . PHE A 1 108 ? -8.560 -3.219 -16.343 1.00 82.62 108 PHE A C 1
ATOM 851 O O . PHE A 1 108 ? -8.629 -1.989 -16.285 1.00 82.62 108 PHE A O 1
ATOM 858 N N . SER A 1 109 ? -9.621 -4.007 -16.485 1.00 79.31 109 SER A N 1
ATOM 859 C CA . SER A 1 109 ? -11.007 -3.545 -16.504 1.00 79.31 109 SER A CA 1
ATOM 860 C C . SER A 1 109 ? -11.871 -4.483 -15.666 1.00 79.31 109 SER A C 1
ATOM 862 O O . SER A 1 109 ? -11.532 -5.656 -15.500 1.00 79.31 109 SER A O 1
ATOM 864 N N . ASP A 1 110 ? -13.014 -3.982 -15.203 1.00 67.50 110 ASP A N 1
ATOM 865 C CA . ASP A 1 110 ? -13.967 -4.701 -14.341 1.00 67.50 110 ASP A CA 1
ATOM 866 C C . ASP A 1 110 ? -14.642 -5.915 -15.006 1.00 67.50 110 ASP A C 1
ATOM 868 O O . ASP A 1 110 ? -15.412 -6.642 -14.380 1.00 67.50 110 ASP A O 1
ATOM 872 N N . GLY A 1 111 ? -14.367 -6.166 -16.287 1.00 58.84 111 GLY A N 1
ATOM 873 C CA . GLY A 1 111 ? -15.080 -7.152 -17.084 1.00 58.84 111 GLY A CA 1
ATOM 874 C C . GLY A 1 111 ? -14.166 -8.001 -17.951 1.00 58.84 111 GLY A C 1
ATOM 875 O O . GLY A 1 111 ? -14.126 -7.802 -19.158 1.00 58.84 111 GLY A O 1
ATOM 876 N N . LYS A 1 112 ? -13.570 -9.031 -17.332 1.00 64.25 112 LYS A N 1
ATOM 877 C CA . LYS A 1 112 ? -12.997 -10.242 -17.959 1.00 64.25 112 LYS A CA 1
ATOM 878 C C . LYS A 1 112 ? -11.697 -10.030 -18.749 1.00 64.25 112 LYS A C 1
ATOM 880 O O . LYS A 1 112 ? -11.717 -9.481 -19.842 1.00 64.25 112 LYS A O 1
ATOM 885 N N . ASN A 1 113 ? -10.592 -10.570 -18.218 1.00 64.88 113 ASN A N 1
ATOM 886 C CA . ASN A 1 113 ? -9.577 -11.371 -18.942 1.00 64.88 113 ASN A CA 1
ATOM 887 C C . ASN A 1 113 ? -8.319 -11.672 -18.094 1.00 64.88 113 ASN A C 1
ATOM 889 O O . ASN A 1 113 ? -7.579 -12.586 -18.441 1.00 64.88 113 ASN A O 1
ATOM 893 N N . ILE A 1 114 ? -8.069 -10.949 -16.995 1.00 75.12 114 ILE A N 1
ATOM 894 C CA . ILE A 1 114 ? -6.893 -11.146 -16.128 1.00 75.12 114 ILE A CA 1
ATOM 895 C C . ILE A 1 114 ? -7.284 -10.998 -14.650 1.00 75.12 114 ILE A C 1
ATOM 897 O O . ILE A 1 114 ? -8.116 -10.149 -14.329 1.00 75.12 114 ILE A O 1
ATOM 901 N N . SER A 1 115 ? -6.733 -11.842 -13.768 1.00 83.44 115 SER A N 1
ATOM 902 C CA . SER A 1 115 ? -6.906 -11.692 -12.316 1.00 83.44 115 SER A CA 1
ATOM 903 C C . SER A 1 115 ? -6.160 -10.449 -11.822 1.00 83.44 115 SER A C 1
ATOM 905 O O . SER A 1 115 ? -5.226 -9.969 -12.475 1.00 83.44 115 SER A O 1
ATOM 907 N N . PHE A 1 116 ? -6.570 -9.899 -10.680 1.00 83.00 116 PHE A N 1
ATOM 908 C CA . PHE A 1 116 ? -5.880 -8.746 -10.105 1.00 83.00 116 PHE A CA 1
ATOM 909 C C . PHE A 1 116 ? -4.432 -9.105 -9.743 1.00 83.00 116 PHE A C 1
ATOM 911 O O . PHE A 1 116 ? -3.509 -8.355 -10.050 1.00 83.00 116 PHE A O 1
ATOM 918 N N . GLU A 1 117 ? -4.225 -10.289 -9.174 1.00 86.38 117 GLU A N 1
ATOM 919 C CA . GLU A 1 117 ? -2.934 -10.813 -8.743 1.00 86.38 117 GLU A CA 1
ATOM 920 C C . GLU A 1 117 ? -1.974 -11.000 -9.925 1.00 86.38 117 GLU A C 1
ATOM 922 O O . GLU A 1 117 ? -0.839 -10.514 -9.884 1.00 86.38 117 GLU A O 1
ATOM 927 N N . ASP A 1 118 ? -2.437 -11.630 -11.012 1.00 83.12 118 ASP A N 1
ATOM 928 C CA . ASP A 1 118 ? -1.627 -11.829 -12.220 1.00 83.12 118 ASP A CA 1
ATOM 929 C C . ASP A 1 118 ? -1.291 -10.492 -12.887 1.00 83.12 118 ASP A C 1
ATOM 931 O O . ASP A 1 118 ? -0.183 -10.293 -13.398 1.00 83.12 118 ASP A O 1
ATOM 935 N N . TRP A 1 119 ? -2.233 -9.545 -12.862 1.00 87.56 119 TRP A N 1
ATOM 936 C CA . TRP A 1 119 ? -2.018 -8.214 -13.412 1.00 87.56 119 TRP A CA 1
ATOM 937 C C . TRP A 1 119 ? -0.988 -7.418 -12.603 1.00 87.56 119 TRP A C 1
ATOM 939 O O . TRP A 1 119 ? -0.081 -6.822 -13.190 1.00 87.56 119 TRP A O 1
ATOM 949 N N . VAL A 1 120 ? -1.067 -7.449 -11.269 1.00 88.88 120 VAL A N 1
ATOM 950 C CA . VAL A 1 120 ? -0.083 -6.811 -10.380 1.00 88.88 120 VAL A CA 1
ATOM 951 C C . VAL A 1 120 ? 1.300 -7.425 -10.582 1.00 88.88 120 VAL A C 1
ATOM 953 O O . VAL A 1 120 ? 2.278 -6.688 -10.737 1.00 88.88 120 VAL A O 1
ATOM 956 N N . LEU A 1 121 ? 1.394 -8.757 -10.651 1.00 85.94 121 LEU A N 1
ATOM 957 C CA . LEU A 1 121 ? 2.658 -9.455 -10.880 1.00 85.94 121 LEU A CA 1
ATOM 958 C C . LEU A 1 121 ? 3.302 -9.026 -12.204 1.00 85.94 121 LEU A C 1
ATOM 960 O O . LEU A 1 121 ? 4.474 -8.637 -12.233 1.00 85.94 121 LEU A O 1
ATOM 964 N N . ALA A 1 122 ? 2.532 -9.032 -13.293 1.00 84.88 122 ALA A N 1
ATOM 965 C CA . ALA A 1 122 ? 3.012 -8.589 -14.595 1.00 84.88 122 ALA A CA 1
ATOM 966 C C . ALA A 1 122 ? 3.415 -7.099 -14.581 1.00 84.88 122 ALA A C 1
ATOM 968 O O . ALA A 1 122 ? 4.381 -6.704 -15.243 1.00 84.88 122 ALA A O 1
ATOM 969 N N . MET A 1 123 ? 2.709 -6.257 -13.814 1.00 89.75 123 MET A N 1
ATOM 970 C CA . MET A 1 123 ? 2.988 -4.823 -13.727 1.00 89.75 123 MET A CA 1
ATOM 971 C C . MET A 1 123 ? 4.330 -4.579 -13.040 1.00 89.75 123 MET A C 1
ATOM 973 O O . MET A 1 123 ? 5.170 -3.838 -13.555 1.00 89.75 123 MET A O 1
ATOM 977 N N . CYS A 1 124 ? 4.569 -5.264 -11.920 1.00 89.44 124 CYS A N 1
ATOM 978 C CA . CYS A 1 124 ? 5.842 -5.242 -11.208 1.00 89.44 124 CYS A CA 1
ATOM 979 C C . CYS A 1 124 ? 6.998 -5.673 -12.119 1.00 89.44 124 CYS A C 1
ATOM 981 O O . CYS A 1 124 ? 8.003 -4.967 -12.210 1.00 89.44 124 CYS A O 1
ATOM 983 N N . GLN A 1 125 ? 6.829 -6.768 -12.869 1.00 85.62 125 GLN A N 1
ATOM 984 C CA . GLN A 1 125 ? 7.836 -7.255 -13.817 1.00 85.62 125 GLN A CA 1
ATOM 985 C C . GLN A 1 125 ? 8.148 -6.227 -14.916 1.00 85.62 125 GLN A C 1
ATOM 987 O O . GLN A 1 125 ? 9.317 -5.968 -15.211 1.00 85.62 125 GLN A O 1
ATOM 992 N N . LYS A 1 126 ? 7.123 -5.587 -15.497 1.00 87.12 126 LYS A N 1
ATOM 993 C CA . LYS A 1 126 ? 7.293 -4.554 -16.533 1.00 87.12 126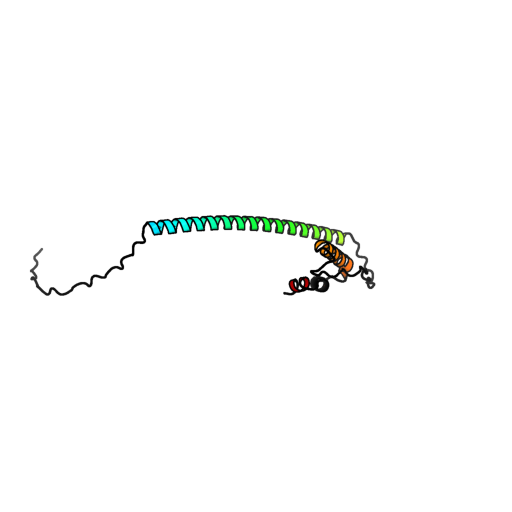 LYS A CA 1
ATOM 994 C C . LYS A 1 126 ? 8.031 -3.327 -16.008 1.00 87.12 126 LYS A C 1
ATOM 996 O O . LYS A 1 126 ? 8.921 -2.822 -16.698 1.00 87.12 126 LYS A O 1
ATOM 1001 N N . LEU A 1 127 ? 7.664 -2.854 -14.817 1.00 89.75 127 LEU A N 1
ATOM 1002 C CA . LEU A 1 127 ? 8.291 -1.695 -14.184 1.00 89.75 127 LEU A CA 1
ATOM 1003 C C . LEU A 1 127 ? 9.744 -1.983 -13.797 1.00 89.75 127 LEU A C 1
ATOM 1005 O O . LEU A 1 127 ? 10.599 -1.121 -13.981 1.00 89.75 127 LEU A O 1
ATOM 1009 N N . GLN A 1 128 ? 10.035 -3.196 -13.321 1.00 85.81 128 GLN A N 1
ATOM 1010 C CA . GLN A 1 128 ? 11.386 -3.617 -12.959 1.00 85.81 128 GLN A CA 1
ATOM 1011 C C . GLN A 1 128 ? 12.288 -3.763 -14.190 1.00 85.81 128 GLN A C 1
ATOM 1013 O O . GLN A 1 128 ? 13.408 -3.258 -14.202 1.00 85.81 128 GLN A O 1
ATOM 1018 N N . ALA A 1 129 ? 11.800 -4.407 -15.250 1.00 81.44 129 ALA A N 1
ATOM 1019 C CA . ALA A 1 129 ? 12.576 -4.607 -16.470 1.00 81.44 129 ALA A CA 1
ATOM 1020 C C . ALA A 1 129 ? 12.795 -3.317 -17.281 1.00 81.44 129 ALA A C 1
ATOM 1022 O O . ALA A 1 129 ? 13.745 -3.230 -18.056 1.00 81.44 129 ALA A O 1
ATOM 1023 N N . ASN A 1 130 ? 11.943 -2.305 -17.089 1.00 85.12 130 ASN A N 1
ATOM 1024 C CA . ASN A 1 130 ? 12.069 -0.984 -17.707 1.00 85.12 130 ASN A CA 1
ATOM 1025 C C . ASN A 1 130 ? 12.331 0.107 -16.658 1.00 85.12 130 ASN A C 1
ATOM 1027 O O . ASN A 1 130 ? 11.851 1.233 -16.797 1.00 85.12 130 ASN A O 1
ATOM 1031 N N . ALA A 1 131 ? 13.091 -0.211 -15.606 1.00 82.81 131 ALA A N 1
ATOM 1032 C CA . ALA A 1 131 ? 13.382 0.723 -14.517 1.00 82.81 131 ALA A CA 1
ATOM 1033 C C . ALA A 1 131 ? 13.998 2.046 -15.012 1.00 82.81 131 ALA A C 1
ATOM 1035 O O . ALA A 1 131 ? 13.684 3.104 -14.470 1.00 82.81 131 ALA A O 1
ATOM 1036 N N . ASP A 1 132 ? 14.794 1.998 -16.088 1.00 81.69 132 ASP A N 1
ATOM 1037 C CA . ASP A 1 132 ? 15.367 3.181 -16.742 1.00 81.69 132 ASP A CA 1
ATOM 1038 C C . ASP A 1 132 ? 14.280 4.112 -17.332 1.00 81.69 132 ASP A C 1
ATOM 1040 O O . ASP A 1 132 ? 14.416 5.333 -17.285 1.00 81.69 132 ASP A O 1
ATOM 1044 N N . GLN A 1 133 ? 13.173 3.558 -17.848 1.00 79.94 133 GLN A N 1
ATOM 1045 C CA . GLN A 1 133 ? 12.029 4.314 -18.385 1.00 79.94 133 GLN A CA 1
ATOM 1046 C C . GLN A 1 133 ? 11.062 4.764 -17.277 1.00 79.94 133 GLN A C 1
ATOM 1048 O O . GLN A 1 133 ? 10.446 5.824 -17.371 1.00 79.94 133 GLN A O 1
ATOM 1053 N N . PHE A 1 134 ? 10.945 3.974 -16.209 1.00 84.56 134 PHE A N 1
ATOM 1054 C CA . PHE A 1 134 ? 10.039 4.204 -15.082 1.00 84.56 134 PHE A CA 1
ATOM 1055 C C . PHE A 1 134 ? 10.779 4.669 -13.818 1.00 84.56 134 PHE A C 1
ATOM 1057 O O . PHE A 1 134 ? 10.447 4.265 -12.698 1.00 84.56 134 PHE A O 1
ATOM 1064 N N . ALA A 1 135 ? 11.786 5.531 -13.985 1.00 81.88 135 ALA A N 1
ATOM 1065 C CA . ALA A 1 135 ? 12.696 5.928 -12.911 1.00 81.88 135 ALA A CA 1
ATOM 1066 C C . ALA A 1 135 ? 11.991 6.667 -11.759 1.00 81.88 135 ALA A C 1
ATOM 1068 O O . ALA A 1 135 ? 12.311 6.458 -10.585 1.00 81.88 135 ALA A O 1
ATOM 1069 N N . THR A 1 136 ? 10.987 7.496 -12.065 1.00 85.50 136 THR A N 1
ATOM 1070 C CA . THR A 1 136 ? 10.305 8.319 -11.057 1.00 85.50 136 THR A CA 1
ATOM 1071 C C . THR A 1 136 ? 8.981 7.701 -10.592 1.00 85.50 136 THR A C 1
ATOM 1073 O O . THR A 1 136 ? 8.262 7.085 -11.386 1.00 85.50 136 THR A O 1
ATOM 1076 N N . PRO A 1 137 ? 8.591 7.903 -9.316 1.00 86.12 137 PRO A N 1
ATOM 1077 C CA . PRO A 1 137 ? 7.278 7.485 -8.824 1.00 86.12 137 PRO A CA 1
ATOM 1078 C C . PRO A 1 137 ? 6.113 8.083 -9.622 1.00 86.12 137 PRO A C 1
ATOM 1080 O O . PRO A 1 137 ? 5.104 7.413 -9.818 1.00 86.12 137 PRO A O 1
ATOM 1083 N N . ALA A 1 138 ? 6.253 9.320 -10.109 1.00 83.81 138 ALA A N 1
ATOM 1084 C CA . ALA A 1 138 ? 5.235 9.985 -10.919 1.00 83.81 138 ALA A CA 1
ATOM 1085 C C . ALA A 1 138 ? 5.015 9.271 -12.262 1.00 83.81 138 ALA A C 1
ATOM 1087 O O . ALA A 1 138 ? 3.874 9.021 -12.642 1.00 83.81 138 ALA A O 1
ATOM 1088 N N . VAL A 1 139 ? 6.097 8.872 -12.940 1.00 81.12 139 VAL A N 1
ATOM 1089 C CA . VAL A 1 139 ? 6.020 8.146 -14.217 1.00 81.12 139 VAL A CA 1
ATOM 1090 C C . VAL A 1 139 ? 5.470 6.729 -14.012 1.00 81.12 139 VAL A C 1
ATOM 1092 O O . VAL A 1 139 ? 4.653 6.277 -14.810 1.00 81.12 139 VAL A O 1
ATOM 1095 N N . ARG A 1 140 ? 5.820 6.058 -12.902 1.00 89.56 140 ARG A N 1
ATOM 1096 C CA . ARG A 1 140 ? 5.207 4.771 -12.516 1.00 89.56 140 ARG A CA 1
ATOM 1097 C C . ARG A 1 140 ? 3.701 4.895 -12.302 1.00 89.56 140 ARG A C 1
ATOM 1099 O O . ARG A 1 140 ? 2.948 4.116 -12.876 1.00 89.56 140 ARG A O 1
ATOM 1106 N N . LYS A 1 141 ? 3.258 5.888 -11.523 1.00 87.75 141 LYS A N 1
ATOM 1107 C CA . LYS A 1 141 ? 1.830 6.145 -11.276 1.00 87.75 141 LYS A CA 1
ATOM 1108 C C . LYS A 1 141 ? 1.082 6.440 -12.573 1.00 87.75 141 LYS A C 1
ATOM 1110 O O . LYS A 1 141 ? 0.083 5.790 -12.842 1.00 87.75 141 LYS A O 1
ATOM 1115 N N . ALA A 1 142 ? 1.602 7.346 -13.403 1.00 85.25 142 ALA A N 1
ATOM 1116 C CA . ALA A 1 142 ? 0.987 7.691 -14.684 1.00 85.25 142 ALA A CA 1
ATOM 1117 C C . ALA A 1 142 ? 0.835 6.471 -15.608 1.00 85.25 142 ALA A C 1
ATOM 1119 O O . ALA A 1 142 ? -0.197 6.309 -16.260 1.00 85.25 142 ALA A O 1
ATOM 1120 N N . TYR A 1 143 ? 1.837 5.588 -15.635 1.00 89.38 143 TYR A N 1
ATOM 1121 C CA . TYR A 1 143 ? 1.769 4.346 -16.397 1.00 89.38 143 TYR A CA 1
ATOM 1122 C C . TYR A 1 143 ? 0.734 3.368 -15.830 1.00 89.38 143 TYR A C 1
ATOM 1124 O O . TYR A 1 143 ? -0.088 2.859 -16.579 1.00 89.38 143 TYR A O 1
ATOM 1132 N N . ILE A 1 144 ? 0.707 3.146 -14.514 1.00 89.88 144 ILE A N 1
ATOM 1133 C CA . ILE A 1 144 ? -0.295 2.273 -13.881 1.00 89.88 144 ILE A CA 1
ATOM 1134 C C . ILE A 1 144 ? -1.714 2.784 -14.175 1.00 89.88 144 ILE A C 1
ATOM 1136 O O . ILE A 1 144 ? -2.561 2.017 -14.625 1.00 89.88 144 ILE A O 1
ATOM 1140 N N . THR A 1 145 ? -1.958 4.089 -14.030 1.00 87.50 145 THR A N 1
ATOM 1141 C CA . THR A 1 145 ? -3.257 4.707 -14.339 1.00 87.50 145 THR A CA 1
ATOM 1142 C C . THR A 1 145 ? -3.654 4.533 -15.808 1.00 87.50 145 THR A C 1
ATOM 1144 O O . THR A 1 145 ? -4.830 4.313 -16.101 1.00 87.50 145 THR A O 1
ATOM 1147 N N . SER A 1 146 ? -2.699 4.582 -16.746 1.00 87.00 146 SER A N 1
ATOM 1148 C CA . SER A 1 146 ? -2.984 4.362 -18.173 1.00 87.00 146 SER A CA 1
ATOM 1149 C C . SER A 1 146 ? -3.318 2.903 -18.506 1.00 87.00 146 SER A C 1
ATOM 1151 O O . SER A 1 146 ? -3.948 2.643 -19.533 1.00 87.00 146 SER A O 1
ATOM 1153 N N . ARG A 1 147 ? -2.937 1.956 -17.638 1.00 89.88 147 ARG A N 1
ATOM 1154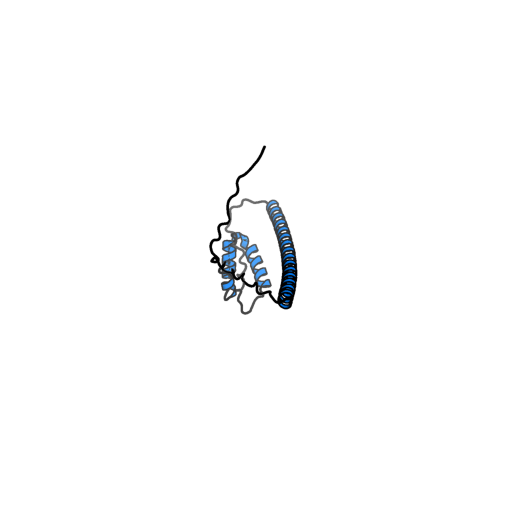 C CA . ARG A 1 147 ? -3.239 0.523 -17.772 1.00 89.88 147 ARG A CA 1
ATOM 1155 C C . ARG A 1 147 ? -4.533 0.084 -17.080 1.00 89.88 147 ARG A C 1
ATOM 1157 O O . ARG A 1 147 ? -4.924 -1.065 -17.268 1.00 89.88 147 ARG A O 1
ATOM 1164 N N . CYS A 1 148 ? -5.205 0.975 -16.355 1.00 88.69 148 CYS A N 1
ATOM 1165 C CA . CYS A 1 148 ? -6.543 0.747 -15.802 1.00 88.69 148 CYS A CA 1
ATOM 1166 C C . CYS A 1 148 ? -7.610 1.442 -16.654 1.00 88.69 148 CYS A C 1
ATOM 1168 O O . CYS A 1 148 ? -7.379 2.547 -17.148 1.00 88.69 148 CYS A O 1
ATOM 1170 N N . GLU A 1 149 ? -8.788 0.838 -16.781 1.00 85.81 149 GLU A N 1
ATOM 1171 C CA . GLU A 1 149 ? -9.955 1.377 -17.491 1.00 85.81 149 GLU A CA 1
ATOM 1172 C C . GLU A 1 149 ? -11.250 1.194 -16.692 1.00 85.81 149 GLU A C 1
ATOM 1174 O O . GLU A 1 149 ? -11.279 0.484 -15.692 1.00 85.81 149 GLU A O 1
ATOM 1179 N N . GLY A 1 150 ? -12.325 1.861 -17.125 1.00 84.06 150 GLY A N 1
ATOM 1180 C CA . GLY A 1 150 ? -13.633 1.768 -16.474 1.00 84.06 150 GLY A CA 1
ATOM 1181 C C . GLY A 1 150 ? -13.605 2.246 -15.023 1.00 84.06 150 GLY A C 1
ATOM 1182 O O . GLY A 1 150 ? -12.955 3.246 -14.701 1.00 84.06 150 GLY A O 1
ATOM 1183 N N . ASP A 1 151 ? -14.303 1.526 -14.149 1.00 81.75 151 ASP A N 1
ATOM 1184 C CA . ASP A 1 151 ? -14.386 1.855 -12.726 1.00 81.75 151 ASP A CA 1
ATOM 1185 C C . ASP A 1 151 ? -13.033 1.699 -12.011 1.00 81.75 151 ASP A C 1
ATOM 1187 O O . 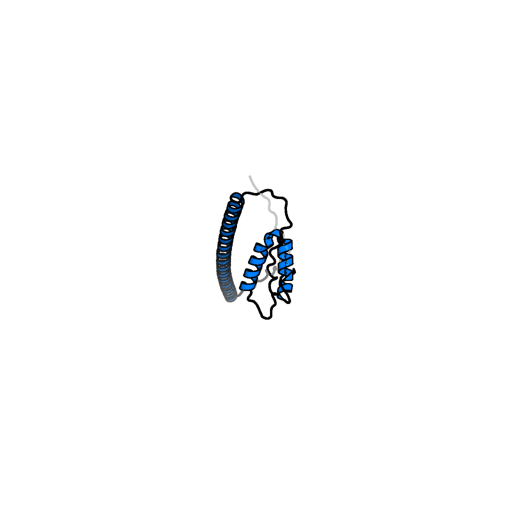ASP A 1 151 ? -12.673 2.568 -11.215 1.00 81.75 151 ASP A O 1
ATOM 1191 N N . ALA A 1 152 ? -12.188 0.733 -12.398 1.00 81.50 152 ALA A N 1
ATOM 1192 C CA . ALA A 1 152 ? -10.820 0.623 -11.882 1.00 81.50 152 ALA A CA 1
ATOM 1193 C C . ALA A 1 152 ? -9.985 1.905 -12.080 1.00 81.50 152 ALA A C 1
ATOM 1195 O O . ALA A 1 152 ? -9.190 2.271 -11.215 1.00 81.50 152 ALA A O 1
ATOM 1196 N N . ARG A 1 153 ? -10.171 2.638 -13.19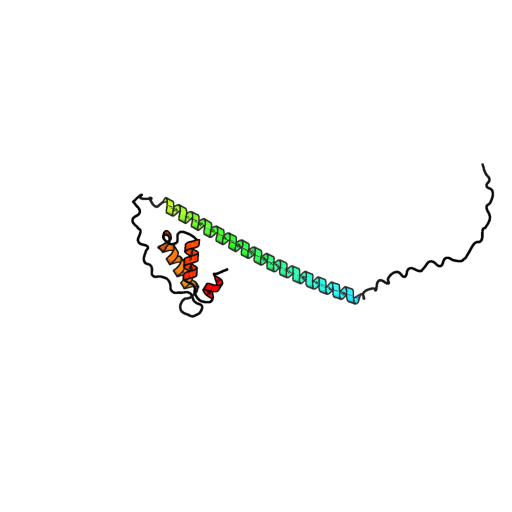0 1.00 83.69 153 ARG A N 1
ATOM 1197 C CA . ARG A 1 153 ? -9.519 3.949 -13.377 1.00 83.69 153 ARG A CA 1
ATOM 1198 C C . ARG A 1 153 ? -10.112 5.015 -12.456 1.00 83.69 153 ARG A C 1
ATOM 1200 O O . ARG A 1 153 ? -9.359 5.834 -11.935 1.00 83.69 153 ARG A O 1
ATOM 1207 N N . ARG A 1 154 ? -11.432 5.009 -12.252 1.00 84.00 154 ARG A N 1
ATOM 1208 C CA . ARG A 1 154 ? -12.132 5.999 -11.415 1.00 84.00 154 ARG A CA 1
ATOM 1209 C C . ARG A 1 154 ? -11.686 5.930 -9.957 1.00 84.00 154 ARG A C 1
ATOM 1211 O O . ARG A 1 154 ? -11.594 6.973 -9.327 1.00 84.00 154 ARG A O 1
ATOM 1218 N N . HIS A 1 155 ? -11.324 4.744 -9.468 1.00 81.38 155 HIS A N 1
ATOM 1219 C CA . HIS A 1 155 ? -10.760 4.549 -8.129 1.00 81.38 155 HIS A CA 1
ATOM 1220 C C . HIS A 1 155 ? -9.307 5.038 -7.959 1.00 81.38 155 HIS A C 1
ATOM 1222 O O . HIS A 1 155 ? -8.830 5.131 -6.831 1.00 81.38 155 HIS A O 1
ATOM 1228 N N . LEU A 1 156 ? -8.585 5.341 -9.047 1.00 78.38 156 LEU A N 1
ATOM 1229 C CA . LEU A 1 156 ? -7.185 5.800 -9.003 1.00 78.38 156 LEU A CA 1
ATOM 1230 C C . LEU A 1 156 ? -7.028 7.321 -9.105 1.00 78.38 156 LEU A C 1
ATOM 1232 O O . LEU A 1 156 ? -5.969 7.855 -8.768 1.00 78.38 156 LEU A O 1
ATOM 1236 N N . THR A 1 157 ? -8.047 8.011 -9.608 1.00 68.19 157 THR A N 1
ATOM 1237 C CA . THR A 1 157 ? -8.126 9.475 -9.610 1.00 68.19 157 THR A CA 1
ATOM 1238 C C . THR A 1 157 ? -8.734 9.963 -8.292 1.00 68.19 157 THR A C 1
ATOM 1240 O O . THR A 1 157 ? -9.769 9.424 -7.908 1.00 68.19 157 THR A O 1
ATOM 1243 N N . PRO A 1 158 ? -8.105 10.934 -7.601 1.00 63.62 158 PRO A N 1
ATOM 1244 C CA . PRO A 1 158 ? -8.657 11.530 -6.385 1.00 63.62 158 PRO A CA 1
ATOM 1245 C C . PRO A 1 158 ? -9.953 12.307 -6.641 1.00 63.62 158 PRO A C 1
ATOM 1247 O O . PRO A 1 158 ? -10.153 12.774 -7.789 1.00 63.62 158 PRO A O 1
#

pLDDT: mean 74.45, std 17.52, range [36.19, 97.69]

Foldseek 3Di:
DDDDDDDDDDDDDDDDDPPPPPDPPPPPDDPVRVVVVVVVVVVVVVVVVVVVVVVVVVVVVVVVVVVVVVVVVVVVVVVVVVVVVPDPPDPDDDDPPPQPPDDDDAADEPDDDDDPVRSVVVLVVNCVSRCVQNVDPVSSLVSVLVRYDDVRNVVSDD